Protein AF-A0A162U673-F1 (afdb_monomer)

Structure (mmCIF, N/CA/C/O backbone):
data_AF-A0A162U673-F1
#
_entry.id   AF-A0A162U673-F1
#
loop_
_atom_site.group_PDB
_atom_site.id
_atom_site.type_symbol
_atom_site.label_atom_id
_atom_site.label_alt_id
_atom_site.label_comp_id
_atom_site.label_asym_id
_atom_site.label_entity_id
_atom_site.label_seq_id
_atom_site.pdbx_PDB_ins_code
_atom_site.Cartn_x
_atom_site.Cartn_y
_atom_site.Cartn_z
_atom_site.occupancy
_atom_site.B_iso_or_equiv
_atom_site.auth_seq_id
_atom_site.auth_comp_id
_atom_site.auth_asym_id
_atom_site.auth_atom_id
_atom_site.pdbx_PDB_model_num
ATOM 1 N N . MET A 1 1 ? 13.515 3.340 -0.127 1.00 57.81 1 MET A N 1
ATOM 2 C CA . MET A 1 1 ? 12.530 2.534 -0.873 1.00 57.81 1 MET A CA 1
ATOM 3 C C . MET A 1 1 ? 12.120 3.370 -2.073 1.00 57.81 1 MET A C 1
ATOM 5 O O . MET A 1 1 ? 11.496 4.403 -1.882 1.00 57.81 1 MET A O 1
ATOM 9 N N . THR A 1 2 ? 12.612 3.043 -3.264 1.00 62.59 2 THR A N 1
ATOM 10 C CA . THR A 1 2 ? 12.317 3.820 -4.476 1.00 62.59 2 THR A CA 1
ATOM 11 C C . THR A 1 2 ? 11.030 3.281 -5.082 1.00 62.59 2 THR A C 1
ATOM 13 O O . THR A 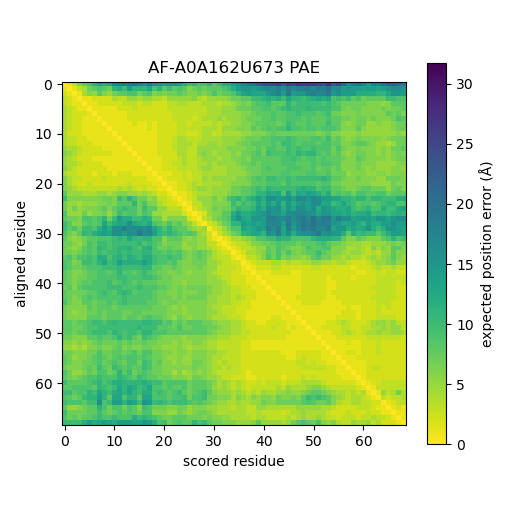1 2 ? 10.845 2.069 -5.141 1.00 62.59 2 THR A O 1
ATOM 16 N N . SER A 1 3 ? 10.133 4.162 -5.513 1.00 70.38 3 SER A N 1
ATOM 17 C CA . SER A 1 3 ? 8.783 3.809 -5.983 1.00 70.38 3 SER A CA 1
ATOM 18 C C . SER A 1 3 ? 8.757 3.104 -7.340 1.00 70.38 3 SER A C 1
ATOM 20 O O . SER A 1 3 ? 7.695 2.801 -7.873 1.00 70.38 3 SER A O 1
ATOM 22 N N . TYR A 1 4 ? 9.936 2.877 -7.909 1.00 82.12 4 TYR A N 1
ATOM 23 C CA . TYR A 1 4 ? 10.135 2.342 -9.237 1.00 82.12 4 TYR A CA 1
ATOM 24 C C . TYR A 1 4 ? 11.515 1.705 -9.345 1.00 82.12 4 TYR A C 1
ATOM 26 O O . TYR A 1 4 ? 12.441 2.008 -8.584 1.00 82.12 4 TYR A O 1
ATOM 34 N N . TYR A 1 5 ? 11.652 0.811 -10.314 1.00 87.62 5 TYR A N 1
ATOM 35 C CA . TYR A 1 5 ? 12.920 0.179 -10.63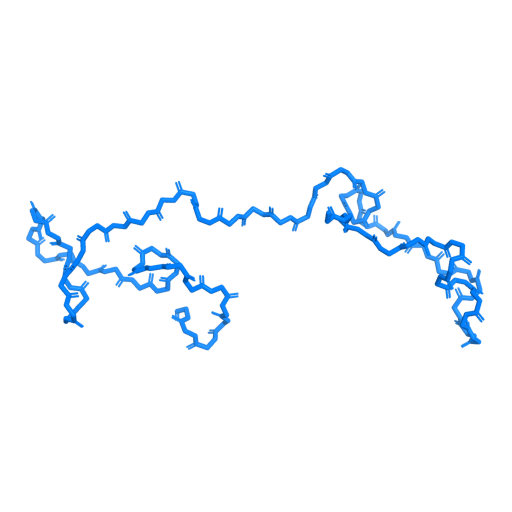3 1.00 87.62 5 TYR A CA 1
ATOM 36 C C . TYR A 1 5 ? 13.718 1.083 -11.594 1.00 87.62 5 TYR A C 1
ATOM 38 O O . TYR A 1 5 ? 13.130 1.697 -12.482 1.00 87.62 5 TYR A O 1
ATOM 46 N N . PRO A 1 6 ? 15.052 1.211 -11.474 1.00 89.62 6 PRO A N 1
ATOM 47 C CA . PRO A 1 6 ? 15.809 2.079 -12.373 1.00 89.62 6 PRO A CA 1
ATOM 48 C C . PRO A 1 6 ? 15.648 1.659 -13.840 1.00 89.62 6 PRO A C 1
ATOM 50 O O . PRO A 1 6 ? 16.000 0.536 -14.208 1.00 89.62 6 PRO A O 1
ATOM 53 N N . LEU A 1 7 ? 15.152 2.568 -14.684 1.00 91.06 7 LEU A N 1
ATOM 54 C CA . LEU A 1 7 ? 14.812 2.252 -16.074 1.00 91.06 7 LEU A CA 1
ATOM 55 C C . LEU A 1 7 ? 16.033 1.782 -16.880 1.00 91.06 7 LEU A C 1
ATOM 57 O O . LEU A 1 7 ? 15.951 0.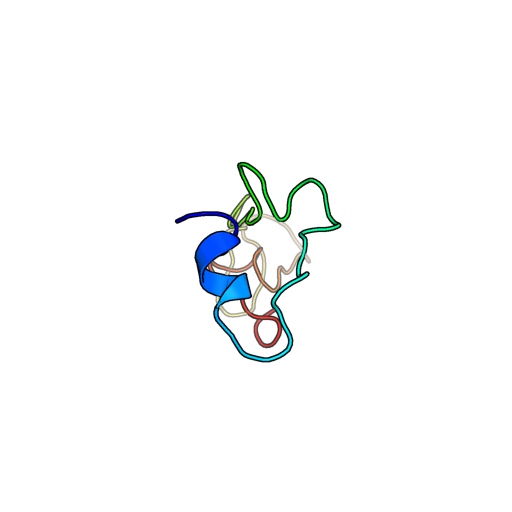801 -17.610 1.00 91.06 7 LEU A O 1
ATOM 61 N N . GLU A 1 8 ? 17.190 2.404 -16.645 1.00 93.44 8 GLU A N 1
ATOM 62 C CA . GLU A 1 8 ? 18.482 2.007 -17.228 1.00 93.44 8 GLU A CA 1
ATOM 63 C C . GLU A 1 8 ? 18.902 0.579 -16.865 1.00 93.44 8 GLU A C 1
ATOM 65 O O . GLU A 1 8 ? 19.608 -0.083 -17.620 1.00 93.44 8 GLU A O 1
ATOM 70 N N . LYS A 1 9 ? 18.488 0.079 -15.694 1.00 94.62 9 LYS A N 1
ATOM 71 C CA . LYS A 1 9 ? 18.736 -1.316 -15.311 1.00 94.62 9 LYS A CA 1
ATOM 72 C C . LYS A 1 9 ? 17.721 -2.248 -15.966 1.00 94.62 9 LYS A C 1
ATOM 74 O O . LYS A 1 9 ? 18.115 -3.311 -16.433 1.00 94.62 9 LYS A O 1
ATOM 79 N N . LEU A 1 10 ? 16.447 -1.849 -16.032 1.00 93.94 10 LEU A N 1
ATOM 80 C CA . LEU A 1 10 ? 15.381 -2.652 -16.642 1.00 93.94 10 LEU A CA 1
ATOM 81 C C . LEU A 1 10 ? 15.660 -2.915 -18.126 1.00 93.94 10 LEU A C 1
ATOM 83 O O . LEU A 1 10 ? 15.527 -4.042 -18.592 1.00 93.94 10 LEU A O 1
ATOM 87 N N . ARG A 1 11 ? 16.127 -1.888 -18.841 1.00 97.12 11 ARG A N 1
ATOM 88 C CA . ARG A 1 11 ? 16.429 -1.942 -20.277 1.00 97.12 11 ARG A CA 1
ATOM 89 C C . ARG A 1 11 ? 17.639 -2.806 -20.645 1.00 97.12 11 ARG A C 1
ATOM 91 O O . ARG A 1 11 ? 17.869 -3.038 -21.823 1.00 97.12 11 ARG A O 1
ATOM 98 N N . LYS A 1 12 ? 18.397 -3.309 -19.662 1.00 97.62 12 LYS A N 1
ATOM 99 C CA . LYS A 1 12 ? 19.469 -4.297 -19.888 1.00 97.62 12 LYS A CA 1
ATOM 100 C C . LYS A 1 12 ? 18.944 -5.728 -20.020 1.00 97.62 12 LYS A C 1
ATOM 102 O O . LYS A 1 12 ? 19.699 -6.613 -20.411 1.00 97.62 12 LYS A O 1
ATOM 107 N N . ILE A 1 13 ? 17.685 -5.976 -19.659 1.00 97.56 13 ILE A N 1
ATOM 108 C CA . ILE A 1 13 ? 17.048 -7.285 -19.798 1.00 97.56 13 ILE A CA 1
ATOM 109 C C . ILE A 1 13 ? 16.614 -7.454 -21.255 1.00 97.56 13 ILE A C 1
ATOM 111 O O . ILE A 1 13 ? 15.917 -6.595 -21.796 1.00 97.56 13 ILE A O 1
ATOM 115 N N . LYS A 1 14 ? 17.003 -8.577 -21.869 1.00 97.94 14 LYS A N 1
ATOM 116 C CA . LYS A 1 14 ? 16.654 -8.910 -23.255 1.00 97.94 14 LYS A CA 1
ATOM 117 C C . LYS A 1 14 ? 15.136 -8.843 -23.461 1.00 97.94 14 LYS A C 1
ATOM 119 O O . LYS A 1 14 ? 14.395 -9.540 -22.769 1.00 97.94 14 LYS A O 1
ATOM 124 N N . GLY A 1 15 ? 14.697 -8.040 -24.427 1.00 97.44 15 GLY A N 1
ATOM 125 C CA . GLY A 1 15 ? 13.286 -7.816 -24.753 1.00 97.44 15 GLY A CA 1
ATOM 126 C C . GLY A 1 15 ? 12.626 -6.643 -24.016 1.00 97.44 15 GLY A C 1
ATOM 127 O O . GLY A 1 15 ? 11.456 -6.365 -24.274 1.00 97.44 15 GLY A O 1
ATOM 128 N N . LEU A 1 16 ? 13.337 -5.950 -23.115 1.00 97.44 16 LEU A N 1
ATOM 129 C CA . LEU A 1 16 ? 12.842 -4.779 -22.374 1.00 97.44 16 LEU A CA 1
ATOM 130 C C . LEU A 1 16 ? 13.596 -3.480 -22.709 1.00 97.44 16 LEU A C 1
ATOM 132 O O . LEU A 1 16 ? 13.460 -2.489 -21.992 1.00 97.44 16 LEU A O 1
ATOM 136 N N . GLU A 1 17 ? 14.356 -3.441 -23.803 1.00 97.94 17 GLU A N 1
ATOM 137 C CA . GLU A 1 17 ? 15.238 -2.328 -24.191 1.00 97.94 17 GLU A CA 1
ATOM 138 C C . GLU A 1 17 ? 14.478 -0.996 -24.334 1.00 97.94 17 GLU A C 1
ATOM 140 O O . GLU A 1 17 ? 15.009 0.074 -24.042 1.00 97.94 17 GLU A O 1
ATOM 145 N N . ASN A 1 18 ? 13.200 -1.068 -24.715 1.00 96.44 18 ASN A N 1
ATOM 146 C CA . ASN A 1 18 ? 12.323 0.085 -24.921 1.00 96.44 18 ASN A CA 1
ATOM 147 C C . ASN A 1 18 ? 11.270 0.261 -23.814 1.00 96.44 18 ASN A C 1
ATOM 149 O O . ASN A 1 18 ? 10.320 1.029 -23.983 1.00 96.44 18 ASN A O 1
ATOM 153 N N . ALA A 1 19 ? 11.411 -0.434 -22.678 1.00 94.94 19 ALA A N 1
ATOM 154 C CA . ALA A 1 19 ? 10.470 -0.317 -21.567 1.00 94.94 19 ALA A CA 1
ATOM 155 C C . ALA A 1 19 ? 10.339 1.144 -21.098 1.00 94.94 19 ALA A C 1
ATOM 157 O O . ALA A 1 19 ? 11.302 1.923 -21.135 1.00 94.94 19 ALA A O 1
ATOM 158 N N . LYS A 1 20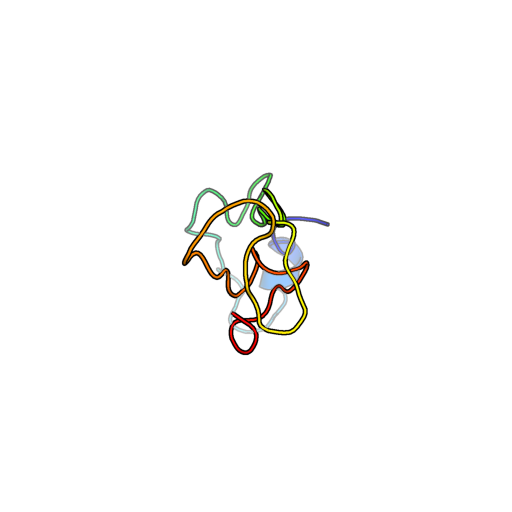 ? 9.135 1.519 -20.658 1.00 91.44 20 LYS A N 1
ATOM 159 C CA . LYS A 1 20 ? 8.818 2.838 -20.101 1.00 91.44 20 LYS A CA 1
ATOM 160 C C . LYS A 1 20 ? 7.734 2.715 -19.036 1.00 91.44 20 LYS A C 1
ATOM 162 O O . LYS A 1 20 ? 6.835 1.887 -19.164 1.00 91.44 20 LYS A O 1
ATOM 167 N N . TYR A 1 21 ? 7.799 3.566 -18.019 1.00 88.56 21 TYR A N 1
ATOM 168 C CA . TYR A 1 21 ? 6.691 3.747 -17.088 1.00 88.56 21 TYR A CA 1
ATOM 169 C C . TYR A 1 21 ? 5.614 4.594 -17.764 1.00 88.56 21 TYR A C 1
ATOM 171 O O . TYR A 1 21 ? 5.903 5.689 -18.241 1.00 88.56 21 TYR A O 1
ATOM 179 N N . ILE A 1 22 ? 4.404 4.046 -17.878 1.00 87.56 22 ILE A N 1
ATOM 180 C CA . ILE A 1 22 ? 3.258 4.735 -18.495 1.00 87.56 22 ILE A CA 1
ATOM 181 C C . ILE A 1 22 ? 2.463 5.493 -17.434 1.00 87.56 22 ILE A C 1
ATOM 183 O O . ILE A 1 22 ? 1.996 6.599 -17.688 1.00 87.56 22 ILE A O 1
ATOM 187 N N . ASP A 1 23 ? 2.334 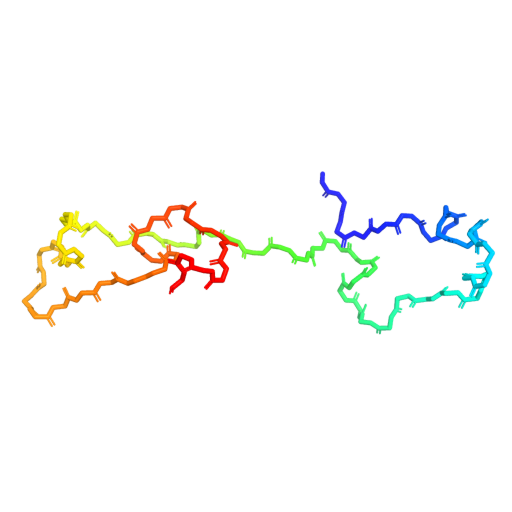4.908 -16.245 1.00 84.12 23 ASP A N 1
ATOM 188 C CA . ASP A 1 23 ? 1.712 5.576 -15.113 1.00 84.12 23 ASP A CA 1
ATOM 189 C C . ASP A 1 23 ? 2.648 6.693 -14.599 1.00 84.12 23 ASP A C 1
ATOM 191 O O . ASP A 1 23 ? 3.814 6.415 -14.282 1.00 84.12 23 ASP A O 1
ATOM 195 N N . PRO A 1 24 ? 2.168 7.949 -14.515 1.00 73.00 24 PRO A N 1
ATOM 196 C CA . PRO A 1 24 ? 2.964 9.090 -14.063 1.00 73.00 24 PRO A CA 1
ATOM 197 C C . PRO A 1 24 ? 3.501 8.938 -12.629 1.00 73.00 24 PRO A C 1
ATOM 199 O O . PRO A 1 24 ? 4.534 9.526 -12.302 1.00 73.00 24 PRO A O 1
ATOM 202 N N . TYR A 1 25 ? 2.859 8.133 -11.777 1.00 72.81 25 TYR A N 1
ATOM 203 C CA . TYR A 1 25 ? 3.330 7.827 -10.425 1.00 72.81 25 TYR A CA 1
ATOM 204 C C . TYR A 1 25 ? 4.325 6.660 -10.391 1.00 72.81 25 TYR A C 1
ATOM 206 O O . TYR A 1 25 ? 5.216 6.638 -9.538 1.00 72.81 25 TYR A O 1
ATOM 214 N N . ALA A 1 26 ? 4.246 5.731 -11.349 1.00 74.81 26 ALA A N 1
ATOM 215 C CA . ALA A 1 26 ? 5.086 4.532 -11.398 1.00 74.81 26 ALA A CA 1
ATOM 216 C C . ALA A 1 26 ? 6.555 4.786 -11.772 1.00 74.81 26 ALA A C 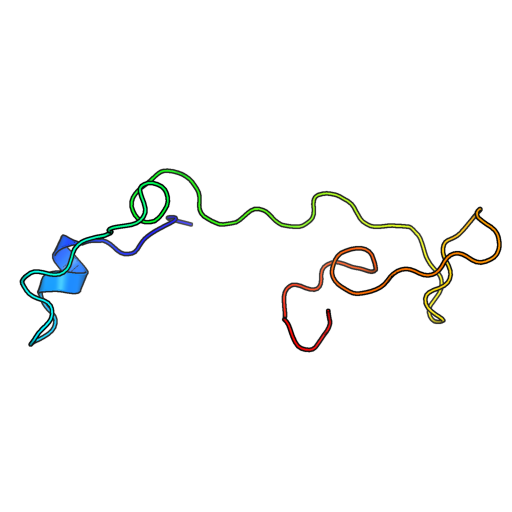1
ATOM 218 O O . ALA A 1 26 ? 7.352 3.860 -1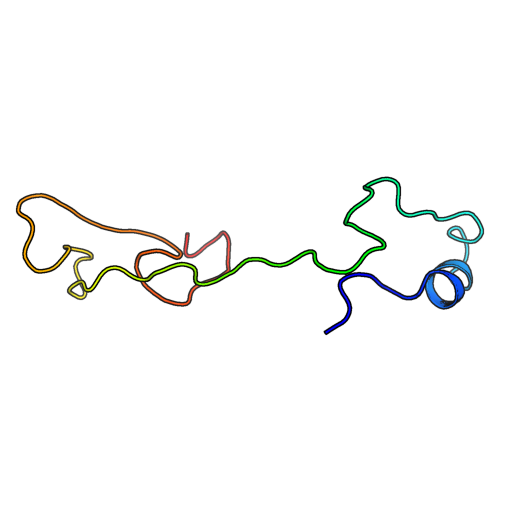1.700 1.00 74.81 26 ALA A O 1
ATOM 219 N N . GLY A 1 27 ? 6.926 6.007 -12.171 1.00 72.00 27 GLY A N 1
ATOM 220 C CA . GLY A 1 27 ? 8.318 6.449 -12.350 1.00 72.00 27 GLY A CA 1
ATOM 221 C C . GLY A 1 27 ? 8.718 7.603 -11.421 1.00 72.00 27 GLY A C 1
ATOM 222 O O . GLY A 1 27 ? 9.739 8.248 -11.656 1.00 72.00 27 GLY A O 1
ATOM 223 N N . GLY A 1 28 ? 7.882 7.913 -10.422 1.00 72.44 28 GLY A N 1
ATOM 224 C CA . GLY A 1 28 ? 7.949 9.133 -9.616 1.00 72.44 28 GLY A CA 1
ATOM 225 C C . GLY A 1 28 ? 8.251 8.910 -8.129 1.00 72.44 28 GLY A C 1
ATOM 226 O O . GLY A 1 28 ? 8.912 7.954 -7.734 1.00 72.44 28 GLY A O 1
ATOM 227 N N . LYS A 1 29 ? 7.792 9.845 -7.282 1.00 66.44 29 LYS A N 1
ATOM 228 C CA . LYS A 1 29 ? 8.175 9.951 -5.858 1.00 66.44 29 LYS A CA 1
ATOM 229 C C . LYS A 1 29 ? 7.431 9.016 -4.892 1.00 66.44 29 LYS A C 1
ATOM 231 O O . LYS A 1 29 ? 7.844 8.928 -3.738 1.00 66.44 29 LYS A O 1
ATOM 236 N N . GLY A 1 30 ? 6.346 8.362 -5.302 1.00 67.62 30 GLY A N 1
ATOM 237 C CA . GLY A 1 30 ? 5.546 7.560 -4.375 1.00 67.62 30 GLY A CA 1
ATOM 238 C C . GLY A 1 30 ? 4.616 6.583 -5.078 1.00 67.62 30 GLY A C 1
ATOM 239 O O . GLY A 1 30 ? 3.927 6.960 -6.015 1.00 67.62 30 GLY A O 1
ATOM 240 N N . ASN A 1 31 ? 4.582 5.339 -4.599 1.00 69.12 31 ASN A N 1
ATOM 241 C CA . ASN A 1 31 ? 3.689 4.285 -5.092 1.00 69.12 31 ASN A CA 1
ATOM 242 C C . ASN A 1 31 ? 3.051 3.451 -3.965 1.00 69.12 31 ASN A C 1
ATOM 244 O O . ASN A 1 31 ? 2.350 2.485 -4.244 1.00 69.12 31 ASN A O 1
ATOM 248 N N . SER A 1 32 ? 3.320 3.771 -2.695 1.00 72.06 32 SER A N 1
ATOM 249 C CA . SER A 1 32 ? 2.876 2.952 -1.569 1.00 72.06 32 SER A CA 1
ATOM 250 C C . SER A 1 32 ? 2.362 3.829 -0.437 1.00 72.06 32 SER A C 1
ATOM 252 O O . SER A 1 32 ? 3.143 4.448 0.283 1.00 72.06 32 SER A O 1
ATOM 254 N N . ILE A 1 33 ? 1.043 3.841 -0.272 1.00 77.38 33 ILE A N 1
ATOM 255 C CA . ILE A 1 33 ? 0.340 4.423 0.872 1.00 77.38 33 ILE A CA 1
ATOM 256 C C . ILE A 1 33 ? -0.184 3.245 1.689 1.00 77.38 33 ILE A C 1
ATOM 258 O O . ILE A 1 33 ? -0.908 2.413 1.154 1.00 77.38 33 ILE A O 1
ATOM 262 N N . ARG A 1 34 ? 0.228 3.141 2.952 1.00 77.94 34 ARG A N 1
ATOM 263 C CA . ARG A 1 34 ? -0.126 2.035 3.855 1.00 77.94 34 ARG A CA 1
ATOM 264 C C . ARG A 1 34 ? -0.378 2.587 5.251 1.00 77.94 34 ARG A C 1
ATOM 266 O O . ARG A 1 34 ? 0.173 3.631 5.602 1.00 77.94 34 ARG A O 1
ATOM 273 N N . TYR A 1 35 ? -1.167 1.867 6.043 1.00 81.19 35 TYR A N 1
ATOM 274 C CA . TYR A 1 35 ? -1.324 2.108 7.485 1.00 81.19 35 TYR A CA 1
ATOM 275 C C . TYR A 1 35 ? -1.881 3.492 7.856 1.00 81.19 35 TYR A C 1
ATOM 277 O O . TYR A 1 35 ? -1.472 4.098 8.843 1.00 81.19 35 TYR A O 1
ATOM 285 N N . LEU A 1 36 ? -2.848 3.997 7.085 1.00 83.75 36 LEU A N 1
ATOM 286 C CA . LEU A 1 36 ? -3.443 5.316 7.340 1.00 83.75 36 LEU A CA 1
ATOM 287 C C . LEU A 1 36 ? -4.150 5.409 8.701 1.00 83.75 36 LEU A C 1
ATOM 289 O O . LEU A 1 36 ? -4.168 6.468 9.317 1.00 83.75 36 LEU A O 1
ATOM 293 N N . SER A 1 37 ? -4.749 4.309 9.162 1.00 88.81 37 SER A N 1
ATOM 294 C CA . SER A 1 37 ? -5.220 4.155 10.543 1.00 88.81 37 SER A CA 1
ATOM 295 C C . SER A 1 37 ? -5.590 2.700 10.820 1.00 88.81 37 SER A C 1
ATOM 297 O O . SER A 1 37 ? -5.935 1.973 9.886 1.00 88.81 37 SER A O 1
ATOM 299 N N . VAL A 1 38 ? -5.570 2.317 12.097 1.00 93.44 38 VAL A N 1
ATOM 300 C CA . VAL A 1 38 ? -6.000 1.007 12.606 1.00 93.44 38 VAL A CA 1
ATOM 301 C C . VAL A 1 38 ? -7.097 1.232 13.643 1.00 93.44 38 VAL A C 1
ATOM 303 O O . VAL A 1 38 ? -6.942 2.066 14.535 1.00 93.44 38 VAL A O 1
ATOM 306 N N . ALA A 1 39 ? -8.210 0.511 13.525 1.00 95.38 39 ALA A N 1
ATOM 307 C CA . ALA A 1 39 ? -9.291 0.560 14.500 1.00 95.38 39 ALA A CA 1
ATOM 308 C C . ALA A 1 39 ? -8.962 -0.371 15.682 1.00 95.38 39 ALA A C 1
ATOM 310 O O . ALA A 1 39 ? -8.697 -1.556 15.460 1.00 95.38 39 ALA A O 1
ATOM 311 N N . PRO A 1 40 ? -8.992 0.110 16.939 1.00 95.81 40 PRO A N 1
ATOM 312 C CA . PRO A 1 40 ? -8.834 -0.759 18.097 1.00 95.81 40 PRO A CA 1
ATOM 313 C C . PRO A 1 40 ? -9.959 -1.795 18.135 1.00 95.81 40 PRO A C 1
ATOM 315 O O . PRO A 1 40 ? -11.135 -1.436 18.197 1.00 95.81 40 PRO A O 1
ATOM 318 N N . ARG A 1 41 ? -9.603 -3.079 18.128 1.00 96.12 41 ARG A N 1
ATOM 319 C CA . ARG A 1 41 ? -10.556 -4.196 18.106 1.00 96.12 41 ARG A CA 1
ATOM 320 C C . ARG A 1 41 ? -10.154 -5.332 19.047 1.00 96.12 41 ARG A C 1
ATOM 322 O O . ARG A 1 41 ? -9.037 -5.333 19.566 1.00 96.12 41 ARG A O 1
ATOM 329 N N . SER A 1 42 ? -11.073 -6.253 19.302 1.00 96.75 42 SER A N 1
ATOM 330 C CA . SER A 1 42 ? -10.809 -7.561 19.919 1.00 96.75 42 SER A CA 1
ATOM 331 C C . SER A 1 42 ? -10.458 -8.619 18.862 1.00 96.75 42 SER A C 1
ATOM 333 O O . SER A 1 42 ? -10.497 -8.350 17.658 1.00 96.75 42 SER A O 1
ATOM 335 N N . ASP A 1 43 ? -10.070 -9.818 19.300 1.00 95.69 43 ASP A N 1
ATOM 336 C CA . ASP A 1 43 ? -9.648 -10.910 18.406 1.00 95.69 43 ASP A CA 1
ATOM 337 C C . ASP A 1 43 ? -10.796 -11.490 17.567 1.00 95.69 43 ASP A C 1
ATOM 339 O O . ASP A 1 43 ? -10.561 -12.050 16.503 1.00 95.69 43 ASP A O 1
ATOM 343 N N . ASP A 1 44 ? -12.041 -11.260 17.985 1.00 96.25 44 ASP A N 1
ATOM 344 C CA . ASP A 1 44 ? -13.274 -11.537 17.233 1.00 96.25 44 ASP A CA 1
ATOM 345 C C . ASP A 1 44 ? -13.624 -10.447 16.196 1.00 96.25 44 ASP A C 1
ATOM 347 O O . ASP A 1 44 ? -14.719 -10.432 15.639 1.00 96.25 44 ASP A O 1
ATOM 351 N N . MET A 1 45 ? -12.699 -9.517 15.942 1.00 96.38 45 MET A N 1
ATOM 352 C CA . MET A 1 45 ? -12.807 -8.428 14.963 1.00 96.38 45 MET A CA 1
ATOM 353 C C . MET A 1 45 ? -13.755 -7.280 15.334 1.00 96.38 45 MET A C 1
ATOM 355 O O . MET A 1 45 ? -13.933 -6.348 14.543 1.00 96.38 45 MET A O 1
ATOM 359 N N . ARG A 1 46 ? -14.329 -7.279 16.542 1.00 98.00 46 ARG A N 1
ATOM 360 C CA . ARG A 1 46 ? -15.243 -6.220 16.992 1.00 98.00 46 ARG A CA 1
ATOM 361 C C . ARG A 1 46 ? -14.496 -4.941 17.365 1.00 98.00 46 ARG A C 1
ATOM 363 O O . ARG A 1 46 ? -13.552 -4.971 18.153 1.00 98.00 46 ARG A O 1
ATOM 370 N N . VAL A 1 47 ? -14.945 -3.795 16.854 1.00 97.88 47 VAL A N 1
ATOM 371 C CA . VAL A 1 47 ? -14.362 -2.483 17.175 1.00 97.88 47 VAL A CA 1
ATOM 372 C C . VAL A 1 47 ? -14.722 -2.079 18.608 1.00 97.88 47 VAL A C 1
ATOM 374 O O . VAL A 1 47 ? -15.876 -2.157 19.035 1.00 97.88 47 VAL A O 1
ATOM 377 N N . LYS A 1 48 ? -13.725 -1.626 19.372 1.00 97.81 48 LYS A N 1
ATOM 378 C CA . LYS A 1 48 ? -13.901 -1.173 20.758 1.00 97.81 48 LYS A CA 1
ATOM 379 C C . LYS A 1 48 ? -14.657 0.159 20.793 1.00 97.81 48 LYS A C 1
ATOM 381 O O . LYS A 1 48 ? -14.331 1.081 20.054 1.00 97.81 48 LYS A O 1
ATOM 386 N N . GLY A 1 49 ? -15.644 0.273 21.683 1.00 97.44 49 GLY A N 1
ATOM 387 C CA . GLY A 1 49 ? -16.391 1.517 21.923 1.00 97.44 49 GLY A CA 1
ATOM 388 C C . GLY A 1 49 ? -17.536 1.813 20.946 1.00 97.44 49 GLY A C 1
ATOM 389 O O . GLY A 1 49 ? -18.242 2.795 21.148 1.00 97.44 49 GLY A O 1
ATOM 390 N N . ILE A 1 50 ? -17.764 0.971 19.929 1.00 97.44 50 ILE A N 1
ATOM 391 C CA . ILE A 1 50 ? -18.874 1.120 18.975 1.00 97.44 50 ILE A CA 1
ATOM 392 C C . ILE A 1 50 ? -19.682 -0.180 18.935 1.00 97.44 50 ILE A C 1
ATOM 394 O O . ILE A 1 50 ? -19.134 -1.278 18.817 1.00 97.44 50 ILE A O 1
ATOM 398 N N . SER A 1 51 ? -21.002 -0.080 19.081 1.00 97.38 51 SER A N 1
ATOM 399 C CA . SER A 1 51 ? -21.888 -1.240 19.009 1.00 97.38 51 SER A CA 1
ATOM 400 C C . SER A 1 51 ? -22.051 -1.709 17.563 1.00 97.38 51 SER A C 1
ATOM 402 O O . SER A 1 51 ? -22.198 -0.907 16.647 1.00 97.38 51 SER A O 1
ATOM 404 N N . ASN A 1 52 ? -22.044 -3.032 17.372 1.00 97.06 52 ASN A N 1
ATOM 405 C CA . ASN A 1 52 ? -22.309 -3.674 16.082 1.00 97.06 52 ASN A CA 1
ATOM 406 C C . ASN A 1 52 ? -21.387 -3.226 14.925 1.00 97.06 52 ASN A C 1
ATOM 408 O O . ASN A 1 52 ? -21.806 -3.205 13.770 1.00 97.06 52 ASN A O 1
ATOM 412 N N . LEU A 1 53 ? -20.135 -2.868 15.229 1.00 97.75 53 LEU A N 1
ATOM 413 C CA . LEU A 1 53 ? -19.119 -2.551 14.228 1.00 97.75 53 LEU A CA 1
ATOM 414 C C . LEU A 1 53 ? -17.960 -3.544 14.316 1.00 97.75 53 LEU A C 1
ATOM 416 O O . LEU A 1 53 ? -17.400 -3.768 15.391 1.00 97.75 53 LEU A O 1
ATOM 420 N N . PHE A 1 54 ? -17.578 -4.089 13.167 1.00 97.44 54 PHE A N 1
ATOM 421 C CA . PHE A 1 54 ? -16.438 -4.983 12.990 1.00 97.44 54 PHE A CA 1
ATOM 422 C C . PHE A 1 54 ? -15.505 -4.387 11.932 1.00 97.44 54 PHE A C 1
ATOM 424 O O . PHE A 1 54 ? -15.964 -3.668 11.043 1.00 97.44 54 PHE A O 1
ATOM 431 N N . CYS A 1 55 ? -14.203 -4.649 12.028 1.00 95.50 55 CYS A N 1
ATOM 432 C CA . CYS A 1 55 ? -13.229 -4.194 11.035 1.00 95.50 55 CYS A CA 1
ATOM 433 C C . CYS A 1 55 ? -12.424 -5.368 10.468 1.00 95.50 55 CYS A C 1
ATOM 435 O O . CYS A 1 55 ? -12.109 -6.305 11.190 1.00 95.50 55 CYS A O 1
ATOM 437 N N . GLY A 1 56 ? -12.085 -5.298 9.180 1.00 94.06 56 GLY A N 1
ATOM 438 C CA . GLY A 1 56 ? -11.273 -6.287 8.464 1.00 94.06 56 GLY A CA 1
ATOM 439 C C . GLY A 1 56 ? -10.039 -5.660 7.814 1.00 94.06 56 GLY A C 1
ATOM 440 O O . GLY A 1 56 ? -9.840 -4.438 7.884 1.00 94.06 56 GLY A O 1
ATOM 441 N N . G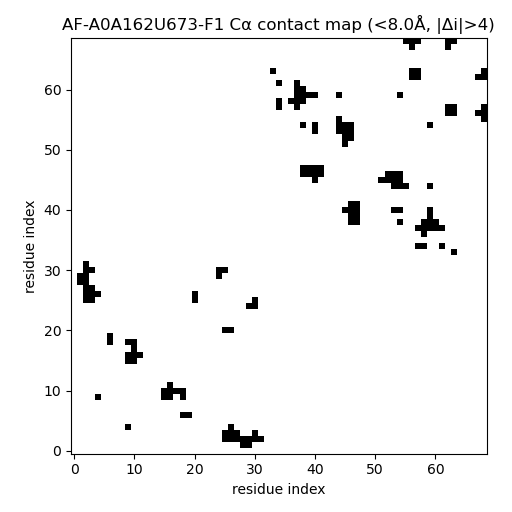LY A 1 57 ? -9.197 -6.507 7.227 1.00 91.88 57 GLY A N 1
ATOM 442 C CA . GLY A 1 57 ? -7.993 -6.132 6.493 1.00 91.88 57 GLY A CA 1
ATOM 443 C C . GLY A 1 57 ? -7.089 -5.133 7.202 1.00 91.88 57 GLY A C 1
ATOM 444 O O . GLY A 1 57 ? -6.898 -5.193 8.420 1.00 91.88 57 GLY A O 1
ATOM 445 N N . GLU A 1 58 ? -6.569 -4.165 6.445 1.00 91.81 58 GLU A N 1
ATOM 446 C CA . GLU A 1 58 ? -5.661 -3.111 6.928 1.00 91.81 58 GLU A CA 1
ATOM 447 C C . GLU A 1 58 ? -6.237 -2.251 8.066 1.00 91.81 58 GLU A C 1
ATOM 449 O O . GLU A 1 58 ? -5.492 -1.623 8.819 1.00 91.81 58 GLU A O 1
ATOM 454 N N . LYS A 1 59 ? -7.566 -2.208 8.237 1.00 91.94 59 LYS A N 1
ATOM 455 C CA . LYS A 1 59 ? -8.182 -1.496 9.370 1.00 91.94 59 LYS A CA 1
ATOM 456 C C . LYS A 1 59 ? -8.147 -2.290 10.663 1.00 91.94 59 LYS A C 1
ATOM 458 O O . LYS A 1 59 ? -8.286 -1.698 11.732 1.00 91.94 59 LYS A O 1
ATOM 463 N N . SER A 1 60 ? -7.958 -3.598 10.573 1.00 93.50 60 SER A N 1
ATOM 464 C CA . SER A 1 60 ? -7.924 -4.511 11.708 1.00 93.50 60 SER A CA 1
ATOM 465 C C . SER A 1 60 ? -6.508 -4.780 12.237 1.00 93.50 60 SER A C 1
ATOM 467 O O . SER A 1 60 ? -6.364 -5.417 13.281 1.00 93.50 60 SER A O 1
ATOM 469 N N . GLY A 1 61 ? -5.471 -4.303 11.542 1.00 89.38 61 GLY A N 1
ATOM 470 C CA . GLY A 1 61 ? -4.064 -4.476 11.902 1.00 89.38 61 GLY A CA 1
ATOM 471 C C . GLY A 1 61 ? -3.124 -4.081 10.760 1.00 89.38 61 GLY A C 1
ATOM 472 O O . GLY A 1 61 ? -3.569 -3.653 9.700 1.00 89.38 61 GLY A O 1
ATOM 473 N N . LEU A 1 62 ? -1.812 -4.233 10.963 1.00 86.81 62 LEU A N 1
ATOM 474 C CA . LEU A 1 62 ? -0.782 -3.880 9.971 1.00 86.81 62 LEU A CA 1
ATOM 475 C C . LEU A 1 62 ? -0.562 -4.999 8.934 1.00 86.81 62 LEU A C 1
ATOM 477 O O . LEU A 1 62 ? 0.567 -5.404 8.666 1.00 86.81 62 LEU A O 1
ATOM 481 N N . PHE A 1 63 ? -1.653 -5.521 8.380 1.00 85.19 63 PHE A N 1
ATOM 482 C CA . PHE A 1 63 ? -1.631 -6.485 7.278 1.00 85.19 63 PHE A CA 1
ATOM 483 C C . PHE A 1 63 ? -1.517 -5.729 5.956 1.00 85.19 63 PHE A C 1
ATOM 485 O O . PHE A 1 63 ? -1.915 -4.581 5.890 1.00 85.19 63 PHE A O 1
ATOM 492 N N . VAL A 1 64 ? -0.941 -6.317 4.913 1.00 79.06 64 VAL A N 1
ATOM 493 C CA . VAL A 1 64 ? -0.729 -5.625 3.619 1.00 79.06 64 VAL A CA 1
ATOM 494 C C . VAL A 1 64 ? -0.895 -6.566 2.424 1.00 79.06 64 VAL A C 1
ATOM 496 O O . VAL A 1 64 ? -0.461 -6.270 1.309 1.00 79.06 64 VAL A O 1
ATOM 499 N N . GLY A 1 65 ? -1.483 -7.734 2.677 1.00 82.44 65 GLY A N 1
ATOM 500 C CA . GLY A 1 65 ? -1.736 -8.777 1.697 1.00 82.44 65 GLY A CA 1
ATOM 501 C C . GLY A 1 65 ? -3.215 -8.857 1.343 1.00 82.44 65 GLY A C 1
ATOM 502 O O . GLY A 1 65 ? -4.081 -8.553 2.156 1.00 82.44 65 GLY A O 1
ATOM 503 N N . HIS A 1 66 ? -3.491 -9.278 0.110 1.00 86.81 66 HIS A N 1
ATOM 504 C CA . HIS A 1 66 ? -4.853 -9.501 -0.376 1.00 86.81 66 HIS A CA 1
ATOM 505 C C . HIS A 1 66 ? -5.544 -10.669 0.336 1.00 86.81 66 HIS A C 1
ATOM 507 O O . HIS A 1 66 ? -6.764 -10.698 0.403 1.00 86.81 66 HIS A O 1
ATOM 513 N N . THR A 1 67 ? -4.773 -11.638 0.833 1.00 90.69 67 THR A N 1
ATOM 514 C CA . THR A 1 67 ? -5.300 -12.832 1.502 1.00 90.69 67 THR A CA 1
ATOM 515 C C . THR A 1 67 ? -5.841 -12.503 2.891 1.00 90.69 67 THR A C 1
ATOM 517 O O . THR A 1 67 ? -6.838 -13.073 3.317 1.00 90.69 67 THR A O 1
ATOM 520 N N . GLU A 1 68 ? -5.174 -11.595 3.598 1.00 86.44 68 GLU A N 1
ATOM 521 C CA . GLU A 1 68 ? -5.516 -11.156 4.950 1.00 86.44 68 GLU A CA 1
ATOM 522 C C . GLU A 1 68 ? -6.492 -9.965 4.974 1.00 86.44 68 GLU A C 1
ATOM 524 O O . GLU A 1 68 ? -6.895 -9.536 6.059 1.00 86.44 68 GLU A O 1
ATOM 529 N N . ALA A 1 69 ? -6.817 -9.403 3.801 1.00 82.88 69 ALA A N 1
ATOM 530 C CA . ALA A 1 69 ? -7.710 -8.257 3.630 1.00 82.88 69 ALA A CA 1
ATOM 531 C C . ALA A 1 69 ? -9.182 -8.591 3.917 1.00 82.88 69 ALA A C 1
ATOM 533 O O . ALA A 1 69 ? -9.649 -9.671 3.495 1.00 82.88 69 ALA A O 1
#

pLDDT: mean 87.99, std 10.32, range [57.81, 98.0]

Secondary structure (DSSP, 8-state):
--SS--HHHHTTSTT-TT----SSSTTSS------S----B-TT-BBTTSTT-B--GGGTSS--SSS--

InterPro domains:
  IPR040131 MnmG, N-terminal domain [PF01134] (9-69)

Radius of gyration: 19.16 Å; Cα contacts (8 Å, |Δi|>4): 80; chains: 1; bounding box: 42×23×47 Å

Solvent-accessible surface area (backbone atoms only — not comparable t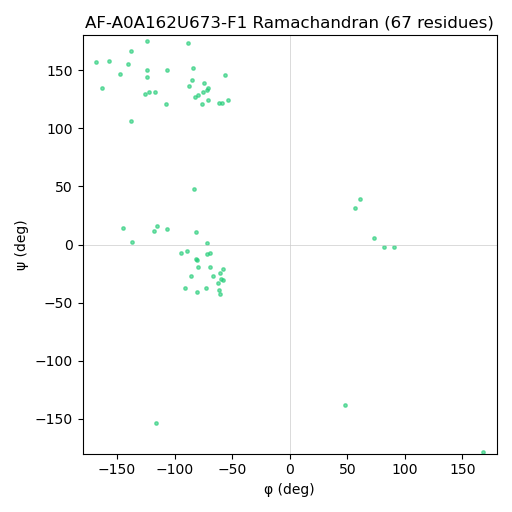o full-atom values): 4505 Å² total; per-residue (Å²): 136,72,41,44,76,63,63,81,61,52,32,70,41,91,94,29,66,80,68,74,71,81,52,79,44,51,70,37,94,54,72,81,88,75,80,90,57,65,57,64,53,53,96,87,32,38,34,67,97,48,85,97,41,69,48,59,23,46,37,54,39,96,57,91,50,82,85,69,76

Foldseek 3Di:
DALEDPLVVQLVDPPCVPPDDPPPSSNDDDDDDACPDAFDDDPVQHGPPDPPDGDFDRNPHRHDDPVRD

Mean predicted aligned error: 6.15 Å

Organism: NCBI:txid1121326

Sequence (69 aa):
MTSYYPLEKLRKIKGLENAKYIDPYAGGKGNSIRYLSVAPRSDDMRVKGISNLFCGGEKSGLFVGHTEA